Protein AF-A0A7L2GYH1-F1 (afdb_monomer)

Sequence (71 aa):
HPPPLSREEKRRRRRATAKYRSAHATRERIRVEAFNLAFAELRKLLPTLPPDKKLSKIEILRLAICYISYL

pLDDT: mean 95.54, std 5.31, range [66.44, 98.69]

Secondary structure (DSSP, 8-state):
-PPPPPHHHHHHHHHTSHHHHHHHHHHHHHHHHHHHHHHHHHHHHS--SSTT----HHHHHHHHHHHHHH-

Organism: Nyctibius grandis (NCBI:txid48427)

Solvent-accessible surface area (backbone atoms only — not comparable to full-atom values): 4325 Å² total; per-residue (Å²): 132,84,79,82,76,51,76,63,55,52,50,51,55,51,57,70,32,67,68,46,44,50,56,50,52,52,52,51,49,53,53,50,50,56,52,51,51,53,52,51,57,55,50,72,75,52,92,53,86,59,80,82,62,86,68,54,74,69,53,46,54,54,50,49,53,53,52,60,74,71,106

Foldseek 3Di:
DDDDDDPVVVVVVVCPDPVNVVVVVVVVVVVVVVVVVVLVVLLQPFDDVVNPDDDDSVRSVVRSVVVVVVD

Radius of gyration: 21.89 Å; Cα contacts (8 Å, |Δi|>4): 16; chains: 1; bounding box: 44×32×59 Å

InterPro domains:
  IPR011598 Myc-type, basic helix-loop-helix (bHLH) domain [PF00010] (21-71)
  IPR011598 Myc-type, basic helix-loop-helix (bHLH) domain [PS50888] (19-71)
  IPR011598 Myc-type, basic helix-loop-helix (bHLH) domain [SM00353] (25-71)
  IPR036638 Helix-loop-helix DNA-binding domain superfamily [G3DSA:4.10.280.10] (6-71)
  IPR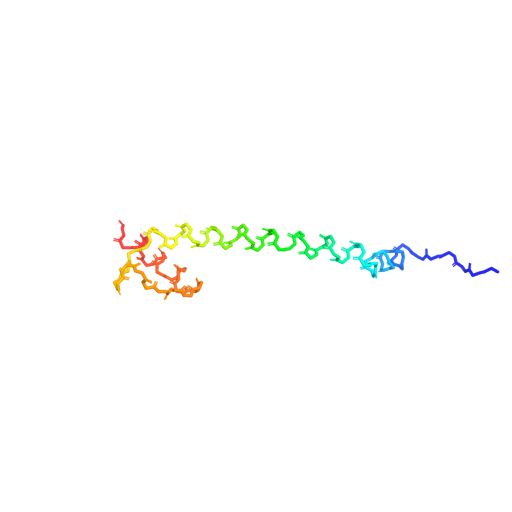036638 Helix-loop-helix DNA-binding domain superfamily [SSF47459] (18-71)
  IPR040238 Helix-loop-helix protein TAL-like [PTHR13864] (2-71)

Structure (mmCIF, N/CA/C/O backbone):
data_AF-A0A7L2GYH1-F1
#
_entry.id   AF-A0A7L2GYH1-F1
#
loop_
_atom_site.group_PDB
_atom_site.id
_atom_site.type_symbol
_atom_site.label_atom_id
_atom_site.label_alt_id
_atom_site.label_comp_id
_atom_site.label_asym_id
_atom_site.label_entity_id
_atom_site.label_seq_id
_atom_site.pdbx_PDB_ins_code
_atom_site.Cartn_x
_atom_site.Cartn_y
_atom_site.Cartn_z
_atom_site.occupancy
_atom_site.B_iso_or_equiv
_atom_site.auth_seq_id
_atom_site.auth_comp_id
_atom_site.auth_asym_id
_atom_site.auth_atom_id
_atom_site.pdbx_PDB_model_num
ATOM 1 N N . HIS A 1 1 ? 28.820 -17.656 -37.813 1.00 66.44 1 HIS A N 1
ATOM 2 C CA . HIS A 1 1 ? 27.641 -16.972 -37.235 1.00 66.44 1 HIS A CA 1
ATOM 3 C C . HIS A 1 1 ? 27.505 -17.344 -35.765 1.00 66.44 1 HIS A C 1
ATOM 5 O O . HIS A 1 1 ? 27.692 -18.519 -35.466 1.00 66.44 1 HIS A O 1
ATOM 11 N N . PRO A 1 2 ? 27.217 -16.398 -34.850 1.00 75.62 2 PRO A N 1
ATOM 12 C CA . PRO A 1 2 ? 26.947 -16.745 -33.459 1.00 75.62 2 PRO A CA 1
ATOM 13 C C . PRO A 1 2 ? 25.631 -17.536 -33.349 1.00 75.62 2 PRO A C 1
ATOM 15 O O . PRO A 1 2 ? 24.706 -17.280 -34.128 1.00 75.62 2 PRO A O 1
ATOM 18 N N . PRO A 1 3 ? 25.534 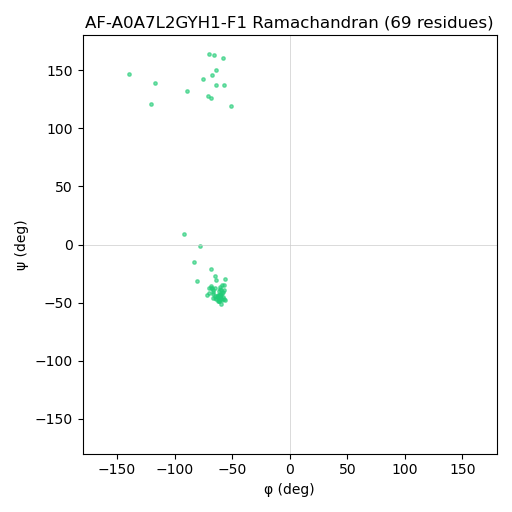-18.491 -32.408 1.00 82.19 3 PRO A N 1
ATOM 19 C CA . PRO A 1 3 ? 24.326 -19.280 -32.218 1.00 82.19 3 PRO A CA 1
ATOM 20 C C . PRO A 1 3 ? 23.149 -18.395 -31.767 1.00 82.19 3 PRO A C 1
ATOM 22 O O . PRO A 1 3 ? 23.350 -17.368 -31.108 1.00 82.19 3 PRO A O 1
ATOM 25 N N . PRO A 1 4 ? 21.904 -18.766 -32.113 1.00 86.19 4 PRO A N 1
ATOM 26 C CA . PRO A 1 4 ? 20.730 -18.031 -31.673 1.00 86.19 4 PRO A CA 1
ATOM 27 C C . PRO A 1 4 ? 20.598 -18.095 -30.148 1.00 86.19 4 PRO A C 1
ATOM 29 O O . PRO A 1 4 ? 20.739 -19.153 -29.543 1.00 86.19 4 PRO A O 1
ATOM 32 N N . LEU A 1 5 ? 20.261 -16.956 -29.538 1.00 90.38 5 LEU A N 1
ATOM 33 C CA . LEU A 1 5 ? 20.043 -16.870 -28.093 1.00 90.38 5 LEU A CA 1
ATOM 34 C C . LEU A 1 5 ? 18.953 -17.846 -27.636 1.00 90.38 5 LEU A C 1
ATOM 36 O O . LEU A 1 5 ? 17.863 -17.910 -28.229 1.00 90.38 5 LEU A O 1
ATOM 40 N N . SER A 1 6 ? 19.210 -18.508 -26.513 1.00 94.12 6 SER A N 1
ATOM 41 C CA . SER A 1 6 ? 18.222 -19.294 -25.787 1.00 94.12 6 SER A CA 1
ATOM 42 C C . SER A 1 6 ? 17.021 -18.431 -25.372 1.00 94.12 6 SER A C 1
ATOM 44 O O . SER A 1 6 ? 17.066 -17.194 -25.291 1.00 94.12 6 SER A O 1
ATOM 46 N N . ARG A 1 7 ? 15.894 -19.089 -25.078 1.00 92.81 7 ARG A N 1
ATOM 47 C CA . ARG A 1 7 ? 14.686 -18.409 -24.577 1.00 92.81 7 ARG A CA 1
ATOM 48 C C . ARG A 1 7 ? 14.963 -17.625 -23.291 1.00 92.81 7 ARG A C 1
ATOM 50 O O . ARG A 1 7 ? 14.383 -16.556 -23.087 1.00 92.81 7 ARG A O 1
ATOM 57 N N . GLU A 1 8 ? 15.845 -18.133 -22.439 1.00 94.00 8 GLU A N 1
ATOM 58 C CA . GLU A 1 8 ? 16.193 -17.502 -21.171 1.00 94.00 8 GLU A CA 1
ATOM 59 C C . GLU A 1 8 ? 17.042 -16.243 -21.363 1.00 94.00 8 GLU A C 1
ATOM 61 O O . GLU A 1 8 ? 16.710 -15.191 -20.810 1.00 94.00 8 GLU A O 1
ATOM 66 N N . GLU A 1 9 ? 18.041 -16.287 -22.243 1.00 94.81 9 GLU A N 1
ATOM 67 C CA . GLU A 1 9 ? 18.861 -15.119 -22.584 1.00 94.81 9 GLU A CA 1
ATOM 68 C C . GLU A 1 9 ? 18.022 -13.999 -23.209 1.00 94.81 9 GLU A C 1
ATOM 70 O O . GLU A 1 9 ? 18.162 -12.830 -22.838 1.00 94.81 9 GLU A O 1
ATOM 75 N N . LYS A 1 10 ? 17.065 -14.343 -24.084 1.00 93.94 10 LYS A N 1
ATOM 76 C CA . LYS A 1 10 ? 16.102 -13.375 -24.643 1.00 93.94 10 LYS A CA 1
ATOM 77 C C . LYS A 1 10 ? 15.253 -12.720 -23.547 1.00 93.94 10 LYS A C 1
ATOM 79 O O . LYS A 1 10 ? 15.045 -11.503 -23.569 1.00 93.94 10 LYS A O 1
ATOM 84 N N . ARG A 1 11 ? 14.778 -13.492 -22.557 1.00 94.19 11 ARG A N 1
ATOM 85 C CA . ARG A 1 11 ? 14.033 -12.953 -21.398 1.00 94.19 11 ARG A CA 1
ATOM 86 C C . ARG A 1 11 ? 14.916 -12.044 -20.548 1.00 94.19 11 ARG A C 1
ATOM 88 O O . ARG A 1 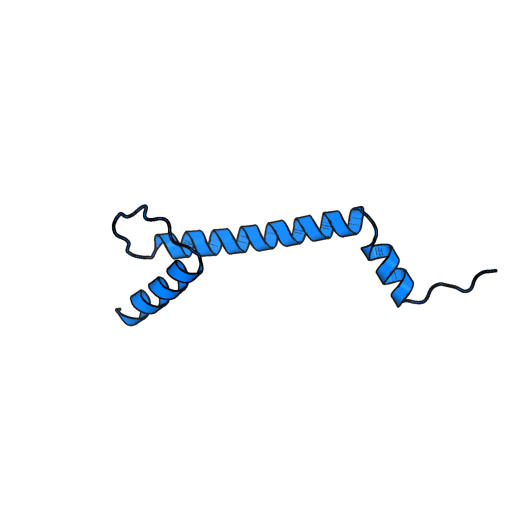11 ? 14.459 -10.960 -20.182 1.00 94.19 11 ARG A O 1
ATOM 95 N N . ARG A 1 12 ? 16.158 -12.448 -20.263 1.00 95.38 12 ARG A N 1
ATOM 96 C CA . ARG A 1 12 ? 17.120 -11.653 -19.486 1.00 95.38 12 ARG A CA 1
ATOM 97 C C . ARG A 1 12 ? 17.425 -10.327 -20.184 1.00 95.38 12 ARG A C 1
ATOM 99 O O . ARG A 1 12 ? 17.266 -9.280 -19.559 1.00 95.38 12 ARG A O 1
ATOM 106 N N . ARG A 1 13 ? 17.737 -10.342 -21.488 1.00 94.94 13 ARG A N 1
ATOM 107 C CA . ARG A 1 13 ? 17.996 -9.122 -22.276 1.00 94.94 13 ARG A CA 1
ATOM 108 C C . ARG A 1 13 ? 16.791 -8.182 -22.283 1.00 94.94 13 ARG A C 1
ATOM 110 O O . ARG A 1 13 ? 16.959 -6.992 -22.046 1.00 94.94 13 ARG A O 1
ATOM 117 N N . ARG A 1 14 ? 15.568 -8.702 -22.461 1.00 94.75 14 ARG A N 1
ATOM 118 C CA . ARG A 1 14 ? 14.343 -7.885 -22.376 1.00 94.75 14 ARG A CA 1
ATOM 119 C C . ARG A 1 14 ? 14.191 -7.231 -21.002 1.00 94.75 14 ARG A C 1
ATOM 121 O O . ARG A 1 14 ? 13.912 -6.036 -20.931 1.00 94.75 14 ARG A O 1
ATOM 128 N N . ARG A 1 15 ? 14.383 -7.990 -19.916 1.00 95.56 15 ARG A N 1
ATOM 129 C CA . ARG A 1 15 ? 14.285 -7.472 -18.538 1.00 95.56 15 ARG A CA 1
ATOM 130 C C . ARG A 1 15 ? 15.350 -6.416 -18.228 1.00 95.56 15 ARG A C 1
ATOM 132 O O . ARG A 1 15 ? 15.083 -5.494 -17.464 1.00 95.56 15 ARG A O 1
ATOM 139 N N . ALA A 1 16 ? 16.517 -6.519 -18.861 1.00 95.19 16 ALA A N 1
ATOM 140 C CA . ALA A 1 16 ? 17.604 -5.552 -18.760 1.00 95.19 16 ALA A CA 1
ATOM 141 C C . ALA A 1 16 ? 17.390 -4.274 -19.597 1.00 95.19 16 ALA A C 1
ATOM 143 O O . ALA A 1 16 ? 18.222 -3.369 -19.542 1.00 95.19 16 ALA A O 1
ATOM 144 N N . THR A 1 17 ? 16.296 -4.144 -20.352 1.00 97.69 17 THR A N 1
ATOM 145 C CA . THR A 1 17 ? 15.989 -2.882 -21.043 1.00 97.69 17 THR A CA 1
ATOM 146 C C . THR A 1 17 ? 15.460 -1.834 -20.064 1.00 97.69 17 THR A C 1
ATOM 148 O O . THR A 1 17 ? 14.679 -2.146 -19.161 1.00 97.69 17 THR A O 1
ATOM 151 N N . ALA A 1 18 ? 15.836 -0.568 -20.267 1.00 97.62 18 ALA A N 1
ATOM 152 C CA . ALA A 1 18 ? 15.325 0.547 -19.466 1.00 97.62 18 ALA A CA 1
ATOM 153 C C . ALA A 1 18 ? 13.790 0.643 -19.528 1.00 97.62 18 ALA A C 1
ATOM 155 O O . ALA A 1 18 ? 13.148 0.802 -18.493 1.00 97.62 18 ALA A O 1
ATOM 156 N N . LYS A 1 19 ? 13.197 0.429 -20.714 1.00 97.00 19 LYS A N 1
ATOM 157 C CA . LYS A 1 19 ? 11.738 0.386 -20.914 1.00 97.00 19 LYS A CA 1
ATOM 158 C C . LYS A 1 19 ? 11.065 -0.664 -20.027 1.00 97.00 19 LYS A C 1
ATOM 160 O O . LYS A 1 19 ? 10.073 -0.359 -19.370 1.00 97.00 19 LYS A O 1
ATOM 165 N N . TYR A 1 20 ? 11.602 -1.888 -19.974 1.00 97.75 20 TYR A N 1
ATOM 166 C CA . TYR A 1 20 ? 11.043 -2.933 -19.114 1.00 97.75 20 TYR A CA 1
ATOM 167 C C . TYR A 1 20 ? 11.170 -2.571 -17.633 1.00 97.75 20 TYR A C 1
ATOM 169 O O . TYR A 1 20 ? 10.193 -2.704 -16.896 1.00 97.75 20 TYR A O 1
ATOM 177 N N . ARG A 1 21 ? 12.351 -2.104 -17.201 1.00 97.50 21 ARG A N 1
ATOM 178 C CA . ARG A 1 21 ? 12.584 -1.716 -15.802 1.00 97.50 21 ARG A CA 1
ATOM 179 C C . ARG A 1 21 ? 11.669 -0.576 -15.364 1.00 97.50 21 ARG A C 1
ATOM 181 O O . ARG A 1 21 ? 11.038 -0.697 -14.324 1.00 97.50 21 ARG A O 1
ATOM 188 N N . SER A 1 22 ? 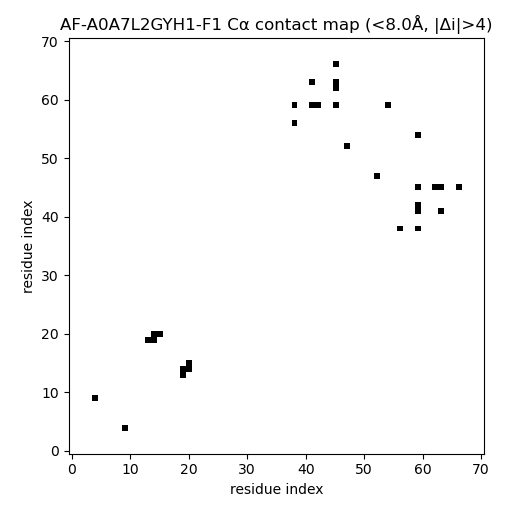11.550 0.476 -16.173 1.00 98.25 22 SER A N 1
ATOM 189 C CA . SER A 1 22 ? 10.665 1.613 -15.899 1.00 98.25 22 SER A CA 1
ATOM 190 C C . SER A 1 22 ? 9.203 1.171 -15.817 1.00 98.25 22 SER A C 1
ATOM 192 O O . SER A 1 22 ? 8.544 1.430 -14.816 1.00 98.25 22 SER A O 1
ATOM 194 N N . ALA A 1 23 ? 8.714 0.394 -16.791 1.00 98.06 23 ALA A N 1
ATOM 195 C CA . ALA A 1 23 ? 7.346 -0.119 -16.753 1.00 98.06 23 ALA A CA 1
ATOM 196 C C . ALA A 1 23 ? 7.088 -1.015 -15.525 1.00 98.06 23 ALA A C 1
ATOM 198 O O . ALA A 1 23 ? 6.001 -0.986 -14.954 1.00 98.06 23 ALA A O 1
ATOM 199 N N . HIS A 1 24 ? 8.076 -1.814 -15.109 1.00 97.94 24 HIS A N 1
ATOM 200 C CA . HIS A 1 24 ? 7.992 -2.621 -13.892 1.00 97.94 24 HIS A CA 1
ATOM 201 C C . HIS A 1 24 ? 7.956 -1.761 -12.625 1.00 97.94 24 HIS A C 1
ATOM 203 O O . HIS A 1 24 ? 7.114 -1.998 -11.765 1.00 97.94 24 HIS A O 1
ATOM 209 N N . ALA A 1 25 ? 8.828 -0.757 -12.522 1.00 98.31 25 ALA A N 1
ATOM 210 C CA . ALA A 1 25 ? 8.854 0.173 -11.398 1.00 98.31 25 ALA A CA 1
ATOM 211 C C . ALA A 1 25 ? 7.527 0.938 -11.268 1.00 98.31 25 ALA A C 1
ATOM 213 O O . ALA A 1 25 ? 6.981 1.020 -10.174 1.00 98.31 25 ALA A O 1
ATOM 214 N N . THR A 1 26 ? 6.956 1.411 -12.381 1.00 98.56 26 THR A N 1
ATOM 215 C CA . THR A 1 26 ? 5.643 2.074 -12.392 1.00 98.56 26 THR A CA 1
ATOM 216 C C . THR A 1 26 ? 4.534 1.159 -11.884 1.00 98.56 26 THR A C 1
ATOM 218 O O . THR A 1 26 ? 3.741 1.577 -11.044 1.00 98.56 26 THR A O 1
ATOM 221 N N . ARG A 1 27 ? 4.485 -0.098 -12.348 1.00 98.62 27 ARG A N 1
ATOM 222 C CA . ARG A 1 27 ? 3.489 -1.068 -11.865 1.00 98.62 27 ARG A CA 1
ATOM 223 C C . ARG A 1 27 ? 3.616 -1.314 -10.366 1.00 98.62 27 ARG A C 1
ATOM 225 O O . ARG A 1 27 ? 2.607 -1.330 -9.670 1.00 98.62 27 ARG A O 1
ATOM 232 N N . GLU A 1 28 ? 4.841 -1.466 -9.873 1.00 98.56 28 GLU A N 1
ATOM 233 C CA . GLU A 1 28 ? 5.071 -1.692 -8.447 1.00 98.56 28 GLU A CA 1
ATOM 234 C C . GLU A 1 28 ? 4.715 -0.460 -7.610 1.00 98.56 28 GLU A C 1
ATOM 236 O O . GLU A 1 28 ? 4.093 -0.594 -6.561 1.00 98.56 28 GLU A O 1
ATOM 241 N N . ARG A 1 29 ? 5.000 0.749 -8.110 1.00 98.69 29 ARG A N 1
ATOM 242 C CA . ARG A 1 29 ? 4.577 1.999 -7.469 1.00 98.69 29 ARG A CA 1
ATOM 243 C C . ARG A 1 29 ? 3.056 2.066 -7.324 1.00 98.69 29 ARG A C 1
ATOM 245 O O . ARG A 1 29 ? 2.583 2.334 -6.229 1.00 98.69 29 ARG A O 1
ATOM 252 N N . ILE A 1 30 ? 2.308 1.764 -8.389 1.00 98.69 30 ILE A N 1
ATOM 253 C CA . ILE A 1 30 ? 0.834 1.732 -8.366 1.00 98.69 30 ILE A CA 1
ATOM 254 C C . ILE A 1 30 ? 0.328 0.693 -7.356 1.00 98.69 30 ILE A C 1
ATOM 256 O O . ILE A 1 30 ? -0.573 0.977 -6.570 1.00 98.69 30 ILE A O 1
ATOM 260 N N . ARG A 1 31 ? 0.931 -0.502 -7.329 1.00 98.69 31 ARG A N 1
ATOM 261 C CA . ARG A 1 31 ? 0.572 -1.559 -6.371 1.00 98.69 31 ARG A CA 1
ATOM 262 C C . ARG A 1 31 ? 0.776 -1.105 -4.921 1.00 98.69 31 ARG A C 1
ATOM 264 O O . ARG A 1 31 ? -0.083 -1.337 -4.073 1.00 98.69 31 ARG A O 1
ATOM 271 N N . VAL A 1 32 ? 1.907 -0.461 -4.637 1.00 98.69 32 VAL A N 1
ATOM 272 C CA . VAL A 1 32 ? 2.245 0.064 -3.304 1.00 98.69 32 VAL A CA 1
ATOM 273 C C . VAL A 1 32 ? 1.339 1.236 -2.920 1.00 98.69 32 VAL A C 1
ATOM 275 O O . VAL A 1 32 ? 0.936 1.336 -1.765 1.00 98.69 32 VAL A O 1
ATOM 278 N N . GLU A 1 33 ? 0.985 2.098 -3.872 1.00 98.69 33 GLU A N 1
ATOM 279 C CA . GLU A 1 33 ? 0.049 3.207 -3.678 1.00 98.69 33 GLU A CA 1
ATOM 280 C C . GLU A 1 33 ? -1.342 2.693 -3.285 1.00 98.69 33 GLU A C 1
ATOM 282 O O . GLU A 1 33 ? -1.863 3.092 -2.245 1.00 98.69 33 GLU A O 1
ATOM 287 N N . ALA A 1 34 ? -1.879 1.711 -4.018 1.00 98.62 34 ALA A N 1
ATOM 288 C CA . ALA A 1 34 ? -3.142 1.054 -3.680 1.00 98.62 34 ALA A CA 1
ATOM 289 C C . ALA A 1 34 ? -3.110 0.396 -2.286 1.00 98.62 34 ALA A C 1
ATOM 291 O O . ALA A 1 34 ? -4.049 0.531 -1.503 1.00 98.62 34 ALA A O 1
ATOM 292 N N . PHE A 1 35 ? -2.005 -0.270 -1.941 1.00 98.50 35 PHE A N 1
ATOM 293 C CA . PHE A 1 35 ? -1.810 -0.853 -0.612 1.00 98.50 35 PHE A CA 1
ATOM 294 C C . PHE A 1 35 ? -1.794 0.209 0.500 1.00 98.50 35 PHE A C 1
ATOM 296 O O . PHE A 1 35 ? -2.402 0.019 1.552 1.00 98.50 35 PHE A O 1
ATOM 303 N N . ASN A 1 36 ? -1.111 1.335 0.282 1.00 98.44 36 ASN A N 1
ATOM 304 C CA . ASN A 1 36 ? -1.053 2.420 1.261 1.00 98.44 36 ASN A CA 1
ATOM 305 C C . ASN A 1 36 ? -2.415 3.109 1.432 1.00 98.44 36 ASN A C 1
ATOM 307 O O . ASN A 1 36 ? -2.757 3.465 2.558 1.00 98.44 36 ASN A O 1
ATOM 311 N N . LEU A 1 37 ? -3.202 3.249 0.358 1.00 98.62 37 LEU A N 1
ATOM 312 C CA . LEU A 1 37 ? -4.579 3.747 0.432 1.00 98.62 37 LEU A CA 1
ATOM 313 C C . LEU A 1 37 ? -5.448 2.837 1.307 1.00 98.62 37 LEU A C 1
ATOM 315 O O . LEU A 1 37 ? -6.100 3.326 2.223 1.00 98.62 37 LEU A O 1
ATOM 319 N N . ALA A 1 38 ? -5.381 1.515 1.119 1.00 98.56 38 ALA A N 1
ATOM 320 C CA . ALA A 1 38 ? -6.107 0.568 1.970 1.00 98.56 38 ALA A CA 1
ATOM 321 C C . ALA A 1 38 ? -5.703 0.676 3.456 1.00 98.56 38 ALA A C 1
ATOM 323 O O . ALA A 1 38 ? -6.557 0.635 4.340 1.00 98.56 38 ALA A O 1
ATOM 324 N N . PHE A 1 39 ? -4.412 0.877 3.745 1.00 98.44 39 PHE A N 1
ATOM 325 C CA . PHE A 1 39 ? -3.931 1.127 5.109 1.00 98.44 39 PHE A CA 1
ATOM 326 C C . PHE A 1 39 ? -4.447 2.445 5.699 1.00 98.44 39 PHE A C 1
ATOM 328 O O . PHE A 1 39 ? -4.736 2.505 6.895 1.00 98.44 39 PHE A O 1
ATOM 335 N N . ALA A 1 40 ? -4.557 3.493 4.880 1.00 97.69 40 ALA A N 1
ATOM 336 C CA . ALA A 1 40 ? -5.113 4.773 5.301 1.00 97.69 40 ALA A CA 1
ATOM 337 C C . ALA A 1 40 ? -6.611 4.655 5.618 1.00 97.69 40 ALA A C 1
ATOM 339 O O . ALA A 1 40 ? -7.043 5.165 6.649 1.00 97.69 40 ALA A O 1
ATOM 340 N N . GLU A 1 41 ? -7.381 3.937 4.795 1.00 98.25 41 GLU A N 1
ATOM 341 C CA . GLU A 1 41 ? -8.798 3.672 5.076 1.00 98.25 41 GLU A CA 1
ATOM 342 C C . GLU A 1 41 ? -8.976 2.849 6.355 1.00 98.25 41 GLU A C 1
ATOM 344 O O . GLU A 1 41 ? -9.765 3.232 7.215 1.00 98.25 41 GLU A O 1
ATOM 349 N N . LEU A 1 42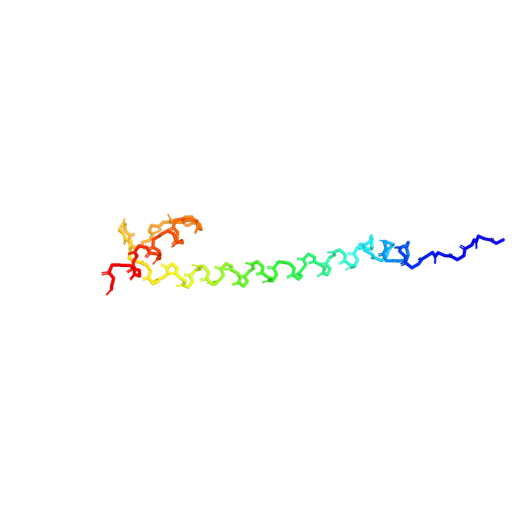 ? -8.178 1.793 6.555 1.00 98.12 42 LEU A N 1
ATOM 350 C CA . LEU A 1 42 ? -8.203 1.032 7.807 1.00 98.12 42 LEU A CA 1
ATOM 351 C C . LEU A 1 42 ? -7.900 1.929 9.016 1.00 98.12 42 LEU A C 1
ATOM 353 O O . LEU A 1 42 ? -8.618 1.882 10.009 1.00 98.12 42 LEU A O 1
ATOM 357 N N . ARG A 1 43 ? -6.880 2.796 8.933 1.00 97.56 43 ARG A N 1
ATOM 358 C CA . ARG A 1 43 ? -6.501 3.712 10.023 1.00 97.56 43 ARG A CA 1
ATOM 359 C C . ARG A 1 43 ? -7.634 4.654 10.440 1.00 97.56 43 ARG A C 1
ATOM 361 O O . ARG A 1 43 ? -7.707 4.973 11.62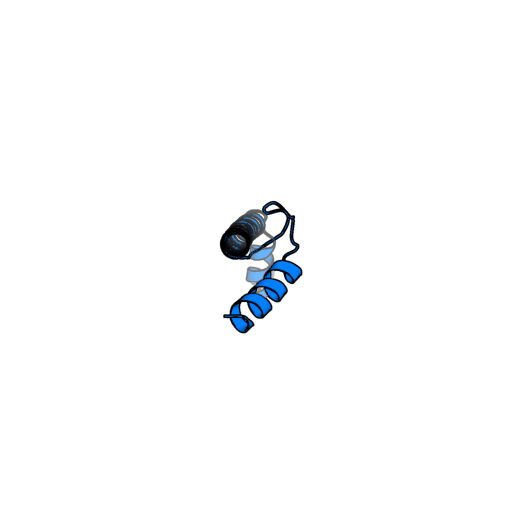8 1.00 97.56 43 ARG A O 1
ATOM 368 N N . LYS A 1 44 ? -8.485 5.102 9.512 1.00 96.25 44 LYS A N 1
ATOM 369 C CA . LYS A 1 44 ? -9.622 5.995 9.814 1.00 96.25 44 LYS A CA 1
ATOM 370 C C . LYS A 1 44 ? -10.677 5.333 10.700 1.00 96.25 44 LYS A C 1
ATOM 372 O O . LYS A 1 44 ? -11.365 6.034 11.430 1.00 96.25 44 LYS A O 1
ATOM 377 N N . LEU A 1 45 ? -10.793 4.007 10.638 1.00 96.31 45 LEU A N 1
ATOM 378 C CA . LEU A 1 45 ? -11.766 3.236 11.415 1.00 96.31 45 LEU A CA 1
ATOM 379 C C . LEU A 1 45 ? -11.282 2.925 12.837 1.00 96.31 45 LEU A C 1
ATOM 381 O O . LEU A 1 45 ? -12.075 2.503 13.672 1.00 96.31 45 LEU A O 1
ATOM 385 N N . LEU A 1 46 ? -9.985 3.094 13.116 1.00 96.75 46 LEU A N 1
ATOM 386 C CA . LEU A 1 46 ? -9.402 2.707 14.398 1.00 96.75 46 LEU A CA 1
ATOM 387 C C . LEU A 1 46 ? -9.477 3.843 15.425 1.00 96.75 46 LEU A C 1
ATOM 389 O O . LEU A 1 46 ? -9.042 4.961 15.124 1.00 96.75 46 LEU A O 1
ATOM 393 N N . PRO A 1 47 ? -9.931 3.559 16.659 1.00 95.94 47 PRO A N 1
ATOM 394 C CA . PRO A 1 47 ? -9.956 4.553 17.722 1.00 95.94 47 PRO A CA 1
ATOM 395 C C . PRO A 1 47 ? -8.534 4.868 18.211 1.00 95.94 47 PRO A C 1
ATOM 397 O O . PRO A 1 47 ? -7.773 3.970 18.574 1.00 95.94 47 PRO A O 1
ATOM 400 N N . THR A 1 48 ? -8.165 6.152 18.254 1.00 95.44 48 THR A N 1
ATOM 401 C CA . THR A 1 48 ? -6.875 6.615 18.795 1.00 95.44 48 THR A CA 1
ATOM 402 C C . THR A 1 48 ? -7.025 7.888 19.618 1.00 95.44 48 THR A C 1
ATOM 404 O O . THR A 1 48 ? -7.819 8.760 19.273 1.00 95.44 48 THR A O 1
ATOM 407 N N . LEU A 1 49 ? -6.192 8.033 20.653 1.00 90.75 49 LEU A N 1
ATOM 408 C CA . LEU A 1 49 ? -6.029 9.276 21.405 1.00 90.75 49 LEU A CA 1
ATOM 409 C C . LEU A 1 49 ? -4.555 9.737 21.326 1.00 90.75 49 LEU A C 1
ATOM 411 O O . LEU A 1 49 ? -3.668 8.974 21.725 1.00 90.75 49 LEU A O 1
ATOM 415 N N . PRO A 1 50 ? -4.262 10.941 20.804 1.00 92.50 50 PRO A N 1
ATOM 416 C CA . PRO A 1 50 ? -5.185 11.834 20.096 1.00 92.50 50 PRO A CA 1
ATOM 417 C C . PRO A 1 50 ? -5.665 11.236 18.746 1.00 92.50 50 PRO A C 1
ATOM 419 O O . PRO A 1 50 ? -5.052 10.284 18.245 1.00 92.50 50 PRO A O 1
ATOM 422 N N . PRO A 1 51 ? -6.759 11.747 18.142 1.00 88.31 51 PRO A N 1
ATOM 423 C CA . PRO A 1 51 ? -7.311 11.217 16.885 1.00 88.31 51 PRO A CA 1
ATOM 424 C C . PRO A 1 51 ? -6.313 11.192 15.716 1.00 88.31 51 PRO A C 1
ATOM 426 O O . PRO A 1 51 ? -6.355 10.300 14.869 1.00 88.31 51 PRO A O 1
ATOM 429 N N . ASP A 1 52 ? -5.362 12.123 15.703 1.00 89.06 52 ASP A N 1
ATOM 430 C CA . ASP A 1 52 ? -4.325 12.299 14.685 1.00 89.06 52 ASP A CA 1
ATOM 431 C C . ASP A 1 52 ? -3.019 11.544 14.991 1.00 89.06 52 ASP A C 1
ATOM 433 O O . ASP A 1 52 ? -2.023 11.697 14.277 1.00 89.06 52 ASP A O 1
ATOM 437 N N . LYS A 1 53 ? -3.008 10.679 16.019 1.00 94.62 53 LYS A N 1
ATOM 438 C CA . LYS A 1 53 ? -1.840 9.860 16.362 1.00 94.62 53 LYS A CA 1
ATOM 439 C C . LYS A 1 53 ? -1.324 9.110 15.131 1.00 94.62 53 LYS A C 1
ATOM 441 O O . LYS A 1 53 ? -2.016 8.263 14.556 1.00 94.62 53 LYS A O 1
ATOM 446 N N . LYS A 1 54 ? -0.077 9.378 14.744 1.00 95.31 54 LYS A N 1
ATOM 447 C CA . LYS A 1 54 ? 0.591 8.633 13.672 1.00 95.31 54 LYS A CA 1
ATOM 448 C C . LYS A 1 54 ? 0.855 7.206 14.144 1.00 95.31 54 LYS A C 1
ATOM 450 O O . LYS A 1 54 ? 1.459 7.008 15.194 1.00 95.31 54 LYS A O 1
ATOM 455 N N . LEU A 1 55 ? 0.397 6.234 13.361 1.00 96.62 55 LEU A N 1
ATOM 456 C CA . LEU A 1 55 ? 0.619 4.811 13.596 1.00 96.62 55 LEU A CA 1
ATOM 457 C C . LEU A 1 55 ? 1.437 4.231 12.443 1.00 96.62 55 LEU A C 1
ATOM 459 O O . LEU A 1 55 ? 1.196 4.538 11.273 1.00 96.62 55 LEU A O 1
ATOM 463 N N . SER A 1 56 ? 2.384 3.364 12.770 1.00 98.06 56 SER A N 1
ATOM 464 C CA . SER A 1 56 ? 3.054 2.502 11.803 1.00 98.06 56 SER A CA 1
ATOM 465 C C . SER A 1 56 ? 2.101 1.424 11.269 1.00 98.06 56 SER A C 1
ATOM 467 O O . SER A 1 56 ? 1.065 1.118 11.861 1.00 98.06 56 SER A O 1
ATOM 469 N N . LYS A 1 57 ? 2.469 0.784 10.151 1.00 98.19 57 LYS A N 1
ATOM 470 C CA . LYS A 1 57 ? 1.672 -0.302 9.550 1.00 98.19 57 LYS A CA 1
ATOM 471 C C . LYS A 1 57 ? 1.431 -1.458 10.526 1.00 98.19 57 LYS A C 1
ATOM 473 O O . LYS A 1 57 ? 0.331 -1.995 10.576 1.00 98.19 57 LYS A O 1
ATOM 478 N N . ILE A 1 58 ? 2.430 -1.824 11.328 1.00 98.56 58 ILE A N 1
ATOM 479 C CA . ILE A 1 58 ? 2.272 -2.911 12.301 1.00 98.56 58 ILE A CA 1
ATOM 480 C C . ILE A 1 58 ? 1.336 -2.520 13.450 1.00 98.56 58 ILE A C 1
ATOM 482 O O . ILE A 1 58 ? 0.538 -3.344 13.889 1.00 98.56 58 ILE A O 1
ATOM 486 N N . GLU A 1 59 ? 1.384 -1.267 13.905 1.00 98.06 59 GLU A N 1
ATOM 487 C CA . GLU A 1 59 ? 0.469 -0.767 14.934 1.00 98.06 59 GLU A CA 1
ATOM 488 C C . GLU A 1 59 ? -0.973 -0.720 14.427 1.00 98.06 59 GLU A C 1
ATOM 490 O O . GLU A 1 59 ? -1.865 -1.144 15.153 1.00 98.06 59 GLU A O 1
ATOM 495 N N . ILE A 1 60 ? -1.200 -0.290 13.177 1.00 98.50 60 ILE A N 1
ATOM 496 C CA . ILE A 1 60 ? -2.529 -0.315 12.541 1.00 98.50 60 ILE A CA 1
ATOM 497 C C . ILE A 1 60 ? -3.098 -1.739 12.548 1.00 98.50 60 ILE A C 1
ATOM 499 O O . ILE A 1 60 ? -4.235 -1.937 12.962 1.00 98.50 60 ILE A O 1
ATOM 503 N N . LEU A 1 61 ? -2.307 -2.738 12.142 1.00 98.69 61 LEU A N 1
ATOM 504 C CA . LEU A 1 61 ? -2.761 -4.133 12.119 1.00 98.69 61 LEU A CA 1
ATOM 505 C C . LEU A 1 61 ? -3.077 -4.665 13.520 1.00 98.69 61 LEU A C 1
ATOM 507 O O . LEU A 1 61 ? -4.125 -5.269 13.725 1.00 98.69 61 LEU A O 1
ATOM 511 N N . ARG A 1 62 ? -2.187 -4.429 14.492 1.00 98.44 62 ARG A N 1
ATOM 512 C CA . ARG A 1 62 ? -2.390 -4.880 15.877 1.00 98.44 62 ARG A CA 1
ATOM 513 C C . ARG A 1 62 ? -3.622 -4.234 16.502 1.00 98.44 62 ARG A C 1
ATOM 515 O O . ARG A 1 62 ? -4.423 -4.932 17.111 1.00 98.44 62 ARG A O 1
ATOM 522 N N . LEU A 1 63 ? -3.792 -2.926 16.319 1.00 97.94 63 LEU A N 1
ATOM 523 C CA . LEU A 1 63 ? -4.939 -2.195 16.848 1.00 97.94 63 LEU A CA 1
ATOM 524 C C . LEU A 1 63 ? -6.245 -2.633 16.179 1.00 97.94 63 LEU A C 1
ATOM 526 O O . LEU A 1 63 ? -7.237 -2.792 16.877 1.00 97.94 63 LEU A O 1
ATOM 530 N N . ALA A 1 64 ? -6.241 -2.888 14.867 1.00 98.38 64 ALA A N 1
ATOM 531 C CA . ALA A 1 64 ? -7.404 -3.431 14.167 1.00 98.38 64 ALA A CA 1
ATOM 5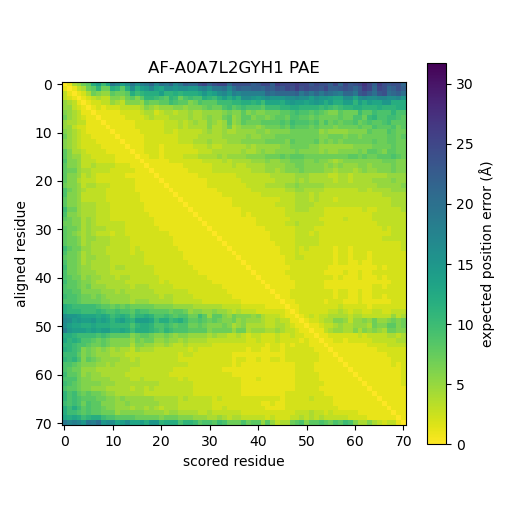32 C C . ALA A 1 64 ? -7.832 -4.791 14.726 1.00 98.38 64 ALA A C 1
ATOM 534 O O . ALA A 1 64 ? -9.011 -4.983 15.000 1.00 98.38 64 ALA A O 1
ATOM 535 N N . ILE A 1 65 ? -6.880 -5.703 14.951 1.00 98.56 65 ILE A N 1
ATOM 536 C CA . ILE A 1 65 ? -7.161 -7.007 15.566 1.00 98.56 65 ILE A CA 1
ATOM 537 C C . ILE A 1 65 ? -7.759 -6.816 16.962 1.00 98.56 65 ILE A C 1
ATOM 539 O O . ILE A 1 65 ? -8.825 -7.351 17.236 1.00 98.56 65 ILE A O 1
ATOM 543 N N 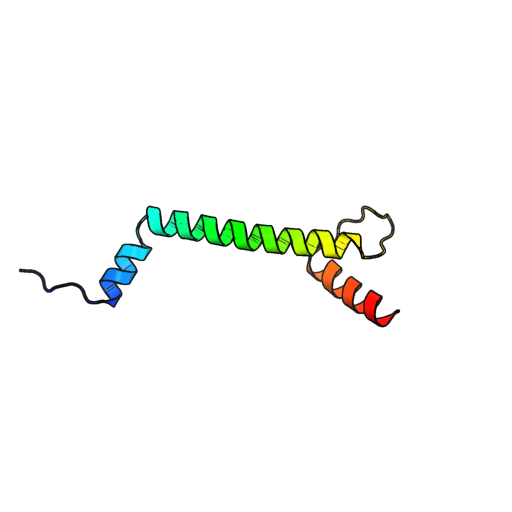. CYS A 1 66 ? -7.122 -6.015 17.822 1.00 97.94 66 CYS A N 1
ATOM 544 C CA . CYS A 1 66 ? -7.635 -5.763 19.169 1.00 97.94 66 CYS A CA 1
ATOM 545 C C . CYS A 1 66 ? -9.026 -5.114 19.159 1.00 97.94 66 CYS A C 1
ATOM 547 O O . CYS A 1 66 ? -9.848 -5.444 20.005 1.00 97.94 66 CYS A O 1
ATOM 549 N N . TYR A 1 67 ? -9.285 -4.196 18.224 1.00 97.62 67 TYR A N 1
ATOM 550 C CA . TYR A 1 67 ? -10.564 -3.501 18.124 1.00 97.62 67 TYR A CA 1
ATOM 551 C C . TYR A 1 67 ? -11.683 -4.430 17.650 1.00 97.62 67 TYR A C 1
ATOM 553 O O . TYR A 1 67 ? -12.759 -4.407 18.232 1.00 97.62 67 TYR A O 1
ATOM 561 N N . ILE A 1 68 ? -11.410 -5.297 16.667 1.00 97.94 68 ILE A N 1
ATOM 562 C CA . ILE A 1 68 ? -12.346 -6.352 16.254 1.00 97.94 68 ILE A CA 1
ATOM 563 C C . ILE A 1 68 ? -12.623 -7.306 17.419 1.00 97.94 68 ILE A C 1
ATOM 565 O O . ILE A 1 68 ? -13.773 -7.635 17.639 1.00 97.94 68 ILE A O 1
ATOM 569 N N . SER A 1 69 ? -11.601 -7.726 18.174 1.00 97.88 69 SER A N 1
ATOM 570 C CA . SER A 1 69 ? -11.782 -8.629 19.323 1.00 97.88 69 SER A CA 1
ATOM 571 C C . SER A 1 69 ? -12.518 -8.002 20.510 1.00 97.88 69 SER A C 1
ATOM 573 O O . SER A 1 69 ? -12.966 -8.727 21.393 1.00 97.88 69 SER A O 1
ATOM 575 N N . TYR A 1 70 ? -12.546 -6.672 20.596 1.00 96.19 70 TYR A N 1
ATOM 576 C CA . TYR A 1 70 ? -13.244 -5.944 21.653 1.00 96.19 70 TYR A CA 1
ATOM 577 C C . TYR A 1 70 ? -14.751 -5.821 21.381 1.00 96.19 70 TYR A C 1
ATOM 579 O O . TYR A 1 70 ? -15.526 -5.761 22.336 1.00 96.19 70 TYR A O 1
ATOM 587 N N . LEU A 1 71 ? -15.140 -5.749 20.103 1.00 91.69 71 LEU A N 1
ATOM 588 C CA . LEU A 1 71 ? -16.532 -5.703 19.646 1.00 91.69 71 LEU A CA 1
ATOM 589 C C . LEU A 1 71 ? -17.156 -7.105 19.610 1.00 91.69 7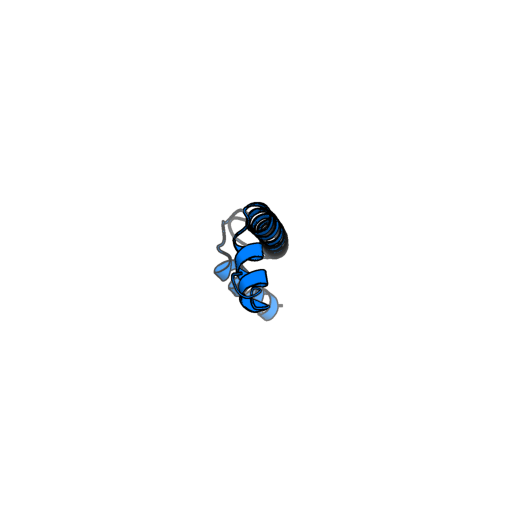1 LEU A C 1
ATOM 591 O O . LEU A 1 71 ? -18.381 -7.176 19.850 1.00 91.69 71 LEU A O 1
#

Mean predicted aligned error: 4.44 Å